Protein AF-F8Q2F2-F1 (afdb_monomer)

Structure (mmCIF, N/CA/C/O backbone):
data_AF-F8Q2F2-F1
#
_entry.id   AF-F8Q2F2-F1
#
loop_
_atom_site.group_PDB
_atom_site.id
_atom_site.type_symbol
_atom_site.label_atom_id
_atom_site.label_alt_id
_atom_site.label_comp_id
_atom_site.label_asym_id
_atom_site.label_entity_id
_atom_site.label_seq_id
_atom_site.pdbx_PDB_ins_code
_atom_site.Cartn_x
_atom_site.Cartn_y
_atom_site.Cartn_z
_atom_site.occupancy
_atom_site.B_iso_or_equiv
_atom_site.auth_seq_id
_atom_site.auth_comp_id
_atom_site.auth_asym_id
_atom_site.auth_atom_id
_atom_site.pdbx_PDB_model_num
ATOM 1 N N . GLN A 1 1 ? 15.947 45.083 18.311 1.00 36.44 1 GLN A N 1
ATOM 2 C CA . GLN A 1 1 ? 16.474 44.121 19.299 1.00 36.44 1 GLN A CA 1
ATOM 3 C C . GLN A 1 1 ? 15.332 43.806 20.249 1.00 36.44 1 GLN A C 1
ATOM 5 O O . GLN A 1 1 ? 14.941 44.679 21.007 1.00 36.44 1 GLN A O 1
ATOM 10 N N . PHE A 1 2 ? 14.706 42.640 20.095 1.00 35.88 2 PHE A N 1
ATOM 11 C CA . PHE A 1 2 ? 13.552 42.225 20.893 1.00 35.88 2 PHE A CA 1
ATOM 12 C C . PHE A 1 2 ? 14.073 41.223 21.928 1.00 35.88 2 PHE A C 1
ATOM 14 O O . PHE A 1 2 ? 14.432 40.103 21.579 1.00 35.88 2 PHE A O 1
ATOM 21 N N . SER A 1 3 ? 14.241 41.686 23.165 1.00 47.47 3 SER A N 1
ATOM 22 C CA . SER A 1 3 ? 14.590 40.852 24.314 1.00 47.47 3 SER A CA 1
ATOM 23 C C . SER A 1 3 ? 13.287 40.330 24.904 1.00 47.47 3 SER A C 1
ATOM 25 O O . SER A 1 3 ? 12.471 41.124 25.367 1.00 47.47 3 SER A O 1
ATOM 27 N N . MET A 1 4 ? 13.070 39.018 24.851 1.00 46.09 4 MET A N 1
ATOM 28 C C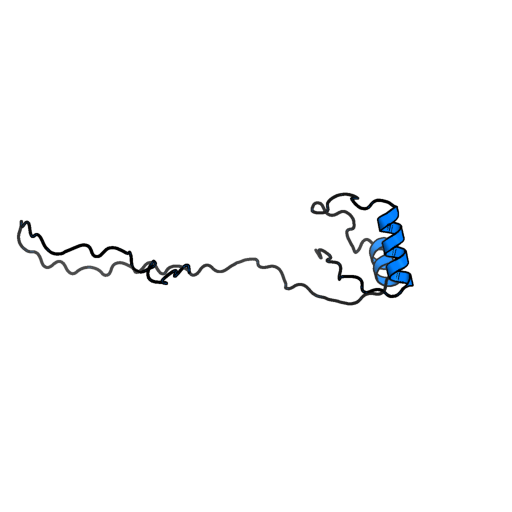A . MET A 1 4 ? 11.975 38.364 25.561 1.00 46.09 4 MET A CA 1
ATOM 29 C C . MET A 1 4 ? 12.600 37.572 26.710 1.00 46.09 4 MET A C 1
ATOM 31 O O . MET A 1 4 ? 13.197 36.516 26.511 1.00 46.09 4 MET A O 1
ATOM 35 N N . SER A 1 5 ? 12.548 38.169 27.900 1.00 52.56 5 SER A N 1
ATOM 36 C CA . SER A 1 5 ? 12.998 37.568 29.154 1.00 52.56 5 SER A CA 1
ATOM 37 C C . SER A 1 5 ? 12.047 36.434 29.537 1.00 52.56 5 SER A C 1
ATOM 39 O O . SER A 1 5 ? 10.837 36.637 29.571 1.00 52.56 5 SER A O 1
ATOM 41 N N . LEU A 1 6 ? 12.584 35.252 29.852 1.00 53.12 6 LEU A N 1
ATOM 42 C CA . LEU A 1 6 ? 11.854 34.041 30.271 1.00 53.12 6 LEU A CA 1
ATOM 43 C C . LEU A 1 6 ? 11.259 34.142 31.694 1.00 53.12 6 LEU A C 1
ATOM 45 O O . LEU A 1 6 ? 11.189 33.160 32.426 1.00 53.12 6 LEU A O 1
ATOM 49 N N . SER A 1 7 ? 10.856 35.338 32.112 1.00 53.41 7 SER A N 1
ATOM 50 C CA . SER A 1 7 ? 10.414 35.637 33.480 1.00 53.41 7 SER A CA 1
ATOM 51 C C . SER A 1 7 ? 8.906 35.452 33.695 1.00 53.41 7 SER A C 1
ATOM 53 O O . SER A 1 7 ? 8.428 35.681 34.798 1.00 53.41 7 SER A O 1
ATOM 55 N N . ASP A 1 8 ? 8.167 35.008 32.677 1.00 53.69 8 ASP A N 1
ATOM 56 C CA . ASP A 1 8 ? 6.696 35.050 32.636 1.00 53.69 8 ASP A CA 1
ATOM 57 C C . ASP A 1 8 ? 5.999 33.737 33.052 1.00 53.69 8 ASP A C 1
ATOM 59 O O . ASP A 1 8 ? 4.893 33.442 32.616 1.00 53.69 8 ASP A O 1
ATOM 63 N N . PHE A 1 9 ? 6.640 32.897 33.876 1.00 51.09 9 PHE A N 1
ATOM 64 C CA . PHE A 1 9 ? 5.977 31.708 34.452 1.00 51.09 9 PHE A CA 1
ATOM 65 C C . PHE A 1 9 ? 5.953 31.687 35.985 1.00 51.09 9 PHE A C 1
ATOM 67 O O . PHE A 1 9 ? 5.545 30.700 36.592 1.00 51.09 9 PHE A O 1
ATOM 74 N N . SER A 1 10 ? 6.364 32.770 36.642 1.00 54.00 10 SER A N 1
ATOM 75 C CA . SER A 1 10 ? 6.332 32.859 38.104 1.00 54.00 10 SER A CA 1
ATOM 76 C C . SER A 1 10 ? 5.181 33.743 38.580 1.00 54.00 10 SER A C 1
ATOM 78 O O . SER A 1 10 ? 5.392 34.678 39.343 1.00 54.00 10 SER A O 1
ATOM 80 N N . GLU A 1 11 ? 3.962 33.449 38.125 1.00 62.03 11 GLU A N 1
ATOM 81 C CA . GLU A 1 11 ? 2.741 34.120 38.581 1.00 62.03 11 GLU A CA 1
ATOM 82 C C . GLU A 1 11 ? 1.685 33.086 38.992 1.00 62.03 11 GLU A C 1
ATOM 84 O O . GLU A 1 11 ? 0.688 32.856 38.315 1.00 62.03 11 GLU A O 1
ATOM 89 N N . LEU A 1 12 ? 1.914 32.434 40.133 1.00 49.19 12 LEU A N 1
ATOM 90 C CA . LEU A 1 12 ? 0.838 31.820 40.909 1.00 49.19 12 LEU A CA 1
ATOM 91 C C . LEU A 1 12 ? 0.956 32.266 42.367 1.00 49.19 12 LEU A C 1
ATOM 93 O O . LEU A 1 12 ? 1.662 31.671 43.173 1.00 49.19 12 LEU A O 1
ATOM 97 N N . THR A 1 13 ? 0.252 33.364 42.637 1.00 60.00 13 THR A N 1
ATOM 98 C CA . THR A 1 13 ? -0.536 33.643 43.844 1.00 60.00 13 THR A CA 1
ATOM 99 C C . THR A 1 13 ? 0.082 33.220 45.182 1.00 60.00 13 THR A C 1
ATOM 101 O O . THR A 1 13 ? -0.277 32.197 45.765 1.00 60.00 13 THR A O 1
ATOM 104 N N . GLU A 1 14 ? 0.913 34.104 45.734 1.00 60.16 14 GLU A N 1
ATOM 105 C CA . GLU A 1 14 ? 0.984 34.286 47.183 1.00 60.16 14 GLU A CA 1
ATOM 106 C C . GLU A 1 14 ? -0.340 34.895 47.665 1.00 60.16 14 GLU A C 1
ATOM 108 O O . GLU A 1 14 ? -0.687 36.018 47.301 1.00 60.16 14 GLU A O 1
ATOM 113 N N . LEU A 1 15 ? -1.091 34.164 48.490 1.00 48.28 15 LEU A N 1
ATOM 114 C CA . LEU A 1 15 ? -2.192 34.726 49.272 1.00 48.28 15 LEU A CA 1
ATOM 115 C C . LEU A 1 15 ? -1.912 34.539 50.765 1.00 48.28 15 LEU A C 1
ATOM 117 O O . LEU A 1 15 ? -2.230 33.518 51.366 1.00 48.28 15 LEU A O 1
ATOM 121 N N . SER A 1 16 ? -1.224 35.560 51.281 1.00 51.66 16 SER A N 1
ATOM 122 C CA . SER A 1 16 ? -1.437 36.303 52.531 1.00 51.66 16 SER A CA 1
ATOM 123 C C . SER A 1 16 ? -2.224 35.635 53.668 1.00 51.66 16 SER A C 1
ATOM 125 O O . SER A 1 16 ? -3.448 35.553 53.633 1.00 51.66 16 SER A O 1
ATOM 127 N N . SER A 1 17 ? -1.463 35.285 54.705 1.00 52.53 17 SER A N 1
ATOM 128 C CA . SER A 1 17 ? -1.527 35.790 56.090 1.00 52.53 17 SER A CA 1
ATOM 129 C C . SER A 1 17 ? -2.884 36.075 56.752 1.00 52.53 17 SER A C 1
ATOM 131 O O . SER A 1 17 ? -3.592 36.997 56.356 1.00 52.53 17 SER A O 1
ATOM 133 N N . ASP A 1 18 ? -3.117 35.321 57.835 1.00 60.69 18 ASP A N 1
ATOM 134 C CA . ASP A 1 18 ? -3.693 35.693 59.140 1.00 60.69 18 ASP A CA 1
ATOM 135 C C . ASP A 1 18 ? -4.724 36.834 59.204 1.00 60.69 18 ASP A C 1
ATOM 137 O O . ASP A 1 18 ? -4.358 38.005 59.230 1.00 60.69 18 ASP A O 1
ATOM 141 N N . GLU A 1 19 ? -5.990 36.463 59.429 1.00 48.06 19 GLU A N 1
ATOM 142 C CA . GLU A 1 19 ? -6.869 37.156 60.381 1.00 48.06 19 GLU A CA 1
ATOM 143 C C . GLU A 1 19 ? -7.715 36.126 61.159 1.00 48.06 19 GLU A C 1
ATOM 145 O O . GLU A 1 19 ? -8.446 35.316 60.582 1.00 48.06 19 GLU A O 1
ATOM 150 N N . ASP A 1 20 ? -7.588 36.157 62.489 1.00 55.00 20 ASP A N 1
ATOM 151 C CA . ASP A 1 20 ? -8.359 35.381 63.462 1.00 55.00 20 ASP A CA 1
ATOM 152 C C . ASP A 1 20 ? -9.765 35.971 63.671 1.00 55.00 20 ASP A C 1
ATOM 154 O O . ASP A 1 20 ? -9.918 37.166 63.925 1.00 55.00 20 ASP A O 1
ATOM 158 N N . ILE A 1 21 ? -10.795 35.115 63.720 1.00 51.25 21 ILE A N 1
ATOM 159 C CA . ILE A 1 21 ? -12.055 35.426 64.417 1.00 51.25 21 ILE A CA 1
ATOM 160 C C . ILE A 1 21 ? -12.442 34.219 65.293 1.00 51.25 21 ILE A C 1
ATOM 162 O O . ILE A 1 21 ? -12.609 33.112 64.772 1.00 51.25 21 ILE A O 1
ATOM 166 N N . PRO A 1 22 ? -12.585 34.389 66.622 1.00 55.66 22 PRO A N 1
ATOM 167 C CA . PRO A 1 22 ? -12.772 33.287 67.556 1.00 55.66 22 PRO A CA 1
ATOM 168 C C . PRO A 1 22 ? -14.255 32.951 67.728 1.00 55.66 22 PRO A C 1
ATOM 170 O O . PRO A 1 22 ? -15.076 33.860 67.796 1.00 55.66 22 PRO A O 1
ATOM 173 N N . LEU A 1 23 ? -14.591 31.671 67.939 1.00 40.94 23 LEU A N 1
ATOM 174 C CA . LEU A 1 23 ? -15.501 31.285 69.026 1.00 40.94 23 LEU A CA 1
ATOM 175 C C . LEU A 1 23 ? -15.541 29.764 69.273 1.00 40.94 23 LEU A C 1
ATOM 177 O O . LEU A 1 23 ? -15.714 28.957 68.366 1.00 40.94 23 LEU A O 1
ATOM 181 N N . THR A 1 24 ? -15.533 29.431 70.567 1.00 39.44 24 THR A N 1
ATOM 182 C CA . THR A 1 24 ? -16.049 28.209 71.223 1.00 39.44 24 THR A CA 1
ATOM 183 C C . THR A 1 24 ? -15.148 26.965 71.336 1.00 39.44 24 THR A C 1
ATOM 185 O O . THR A 1 24 ? -15.144 26.049 70.527 1.00 39.44 24 THR A O 1
ATOM 188 N N . GLN A 1 25 ? -14.401 26.962 72.445 1.00 49.72 25 GLN A N 1
ATOM 189 C CA . GLN A 1 25 ? -14.194 25.883 73.426 1.00 49.72 25 GLN A CA 1
ATOM 190 C C . GLN A 1 25 ? -14.301 24.403 72.980 1.00 49.72 25 GLN A C 1
ATOM 192 O O . GLN A 1 25 ? -15.375 23.855 72.769 1.00 49.72 25 GLN A O 1
ATOM 197 N N . ALA A 1 26 ? -13.132 23.754 73.032 1.00 52.72 26 ALA A N 1
ATOM 198 C CA . ALA A 1 26 ? -12.840 22.410 73.547 1.00 52.72 26 ALA A CA 1
ATOM 199 C C . ALA A 1 26 ? -13.784 21.232 73.217 1.00 52.72 26 ALA A C 1
ATOM 201 O O . ALA A 1 26 ? -14.783 20.991 73.886 1.00 52.72 26 ALA A O 1
ATOM 202 N N . SER A 1 27 ? -13.299 20.321 72.367 1.00 46.00 27 SER A N 1
ATOM 203 C CA . SER A 1 27 ? -13.217 18.898 72.734 1.00 46.00 27 SER A CA 1
ATOM 204 C C . SER A 1 27 ? -12.163 18.179 71.884 1.00 46.00 27 SER A C 1
ATOM 206 O O . SER A 1 27 ? -12.124 18.290 70.660 1.00 46.00 27 SER A O 1
ATOM 208 N N . ALA A 1 28 ? -11.263 17.448 72.546 1.00 56.62 28 ALA A N 1
ATOM 209 C CA . ALA A 1 28 ? -10.263 16.605 71.904 1.00 56.62 28 ALA A CA 1
ATOM 210 C C . ALA A 1 28 ? -10.945 15.391 71.248 1.00 56.62 28 ALA A C 1
ATOM 212 O O . ALA A 1 28 ? -11.020 14.306 71.824 1.00 56.62 28 ALA A O 1
ATOM 213 N N . ALA A 1 29 ? -11.457 15.568 70.032 1.00 57.16 29 ALA A N 1
ATOM 214 C CA . ALA A 1 29 ? -11.948 14.471 69.215 1.00 57.16 29 ALA A CA 1
ATOM 215 C C . ALA A 1 29 ? -10.777 13.859 68.433 1.00 57.16 29 ALA A C 1
ATOM 217 O O . ALA A 1 29 ? -10.213 14.483 67.532 1.00 57.16 29 ALA A O 1
ATOM 218 N N . LYS A 1 30 ? -10.408 12.617 68.774 1.00 59.69 30 LY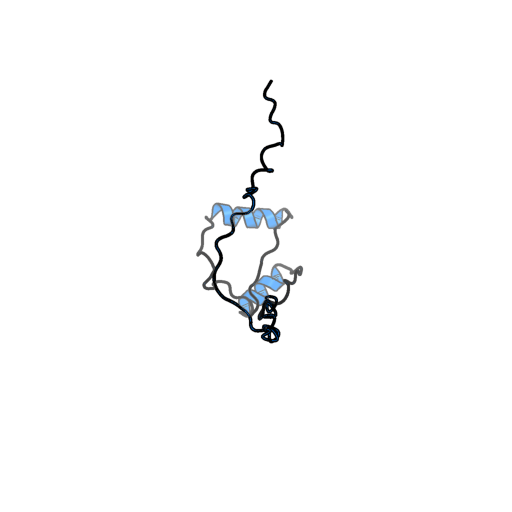S A N 1
ATOM 219 C CA . LYS A 1 30 ? -9.515 11.769 67.967 1.00 59.69 30 LYS A CA 1
ATOM 220 C C . LYS A 1 30 ? -9.994 11.789 66.510 1.00 59.69 30 LYS A C 1
ATOM 222 O O . LYS A 1 30 ? -11.019 11.185 66.192 1.00 59.69 30 LYS A O 1
ATOM 227 N N . LYS A 1 31 ? -9.256 12.470 65.625 1.00 56.22 31 LYS A N 1
ATOM 228 C CA . LYS A 1 31 ? -9.519 12.447 64.182 1.00 56.22 31 LYS A CA 1
ATOM 229 C C . LYS A 1 31 ? -9.348 11.006 63.703 1.00 56.22 31 LYS A C 1
ATOM 231 O O . LYS A 1 31 ? -8.238 10.477 63.681 1.00 56.22 31 LYS A O 1
ATOM 236 N N . ARG A 1 32 ? -10.462 10.351 63.366 1.00 66.81 32 ARG A N 1
ATOM 237 C CA . ARG A 1 32 ? -10.443 9.076 62.641 1.00 66.81 32 ARG A CA 1
ATOM 238 C C . ARG A 1 32 ? -9.672 9.297 61.333 1.00 66.81 32 ARG A C 1
ATOM 240 O O . ARG A 1 32 ? -9.938 10.302 60.671 1.00 66.81 32 ARG A O 1
ATOM 247 N N . PRO A 1 33 ? -8.733 8.411 60.960 1.00 61.31 33 PRO A N 1
ATOM 248 C CA . PRO A 1 33 ? -8.014 8.548 59.703 1.00 61.31 33 PRO A CA 1
ATOM 249 C C . PRO A 1 33 ? -9.035 8.529 58.565 1.00 61.31 33 PRO A C 1
ATOM 251 O O . PRO A 1 33 ? -9.800 7.575 58.417 1.00 61.31 33 PRO A O 1
ATOM 254 N N . THR A 1 34 ? -9.086 9.611 57.793 1.00 65.88 34 THR A N 1
ATOM 255 C CA . THR A 1 34 ? -9.854 9.643 56.554 1.00 65.88 34 THR A CA 1
ATOM 256 C C . THR A 1 34 ? -9.242 8.607 55.609 1.00 65.88 34 THR A C 1
ATOM 258 O O . THR A 1 34 ? -8.015 8.565 55.463 1.00 65.88 34 THR A O 1
ATOM 261 N N . PRO A 1 35 ? -10.046 7.722 54.996 1.00 62.28 35 PRO A N 1
ATOM 262 C CA . PRO A 1 35 ? -9.511 6.741 54.070 1.00 62.28 35 PRO A CA 1
ATOM 263 C C . PRO A 1 35 ? -8.892 7.502 52.899 1.00 62.28 35 PRO A C 1
ATOM 265 O O . PRO A 1 35 ? -9.587 8.218 52.174 1.00 62.28 35 PRO A O 1
ATOM 268 N N . LYS A 1 36 ? -7.571 7.375 52.732 1.00 66.06 36 LYS A N 1
ATOM 269 C CA . LYS A 1 36 ? -6.880 7.843 51.532 1.00 66.06 36 LYS A CA 1
ATOM 270 C C . LYS A 1 36 ? -7.538 7.119 50.362 1.00 66.06 36 LYS A C 1
ATOM 272 O O . LYS A 1 36 ? -7.371 5.909 50.230 1.00 66.06 36 LYS A O 1
ATOM 277 N N . LYS A 1 37 ? -8.328 7.832 49.551 1.00 65.62 37 LYS A N 1
ATOM 278 C CA . LYS A 1 37 ? -8.786 7.318 48.259 1.00 65.62 37 LYS A CA 1
ATOM 279 C C . LYS A 1 37 ? -7.526 7.043 47.450 1.00 65.62 37 LYS A C 1
ATOM 281 O O . LYS A 1 37 ? -6.904 7.970 46.943 1.00 65.62 37 LYS A O 1
ATOM 286 N N . THR A 1 38 ? -7.122 5.782 47.390 1.00 70.56 38 THR A N 1
ATOM 287 C CA . THR A 1 38 ? -6.124 5.303 46.444 1.00 70.56 38 THR A CA 1
ATOM 288 C C . THR A 1 38 ? -6.661 5.653 45.065 1.00 70.56 38 THR A C 1
ATOM 290 O O . THR A 1 38 ? -7.669 5.094 44.628 1.00 70.56 38 THR A O 1
ATOM 293 N N . ILE A 1 39 ? -6.050 6.646 44.420 1.00 75.44 39 ILE A N 1
ATOM 294 C CA . ILE A 1 39 ? -6.299 6.937 43.012 1.00 75.44 39 ILE A CA 1
ATOM 295 C C . ILE A 1 39 ? -5.932 5.646 42.290 1.00 75.44 39 ILE A C 1
ATOM 297 O O . ILE A 1 39 ? -4.776 5.229 42.311 1.00 75.44 39 ILE A O 1
ATOM 301 N N . ARG A 1 40 ? -6.938 4.946 41.759 1.00 77.62 40 ARG A N 1
ATOM 302 C CA . ARG A 1 40 ? -6.693 3.780 40.918 1.00 77.62 40 ARG A CA 1
ATOM 303 C C . ARG A 1 40 ? -5.997 4.310 39.678 1.00 77.62 40 ARG A C 1
ATOM 305 O O . ARG A 1 40 ? -6.592 5.081 38.930 1.00 77.62 40 ARG A O 1
ATO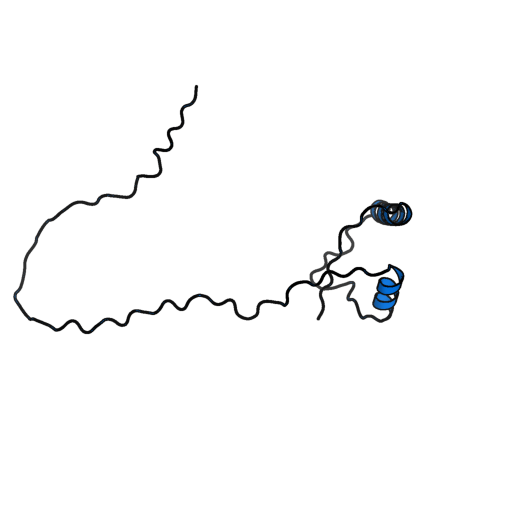M 312 N N . GLU A 1 41 ? -4.729 3.955 39.530 1.00 80.12 41 GLU A N 1
ATOM 313 C CA . GLU A 1 41 ? -3.954 4.263 38.340 1.00 80.12 41 GLU A CA 1
ATOM 314 C C . GLU A 1 41 ? -4.711 3.731 37.122 1.00 80.12 41 GLU A C 1
ATOM 316 O O . GLU A 1 41 ? -5.203 2.598 37.121 1.00 80.12 41 GLU A O 1
ATOM 321 N N . TYR A 1 42 ? -4.898 4.593 36.126 1.00 82.69 42 TYR A N 1
ATOM 322 C CA . TYR A 1 42 ? -5.643 4.246 34.928 1.00 82.69 42 TYR A CA 1
ATOM 323 C C . TYR A 1 42 ? -4.864 3.180 34.156 1.00 82.69 42 TYR A C 1
ATOM 325 O O . TYR A 1 42 ? -3.817 3.459 33.577 1.00 82.69 42 TYR A O 1
ATOM 333 N N . GLN A 1 43 ? -5.376 1.951 34.158 1.00 83.19 43 GLN A N 1
ATOM 334 C CA . GLN A 1 43 ? -4.845 0.873 33.336 1.00 83.19 43 GLN A CA 1
ATOM 335 C C . GLN A 1 43 ? -5.684 0.754 32.070 1.00 83.19 43 GLN A C 1
ATOM 337 O O . GLN A 1 43 ? -6.889 0.496 32.128 1.00 83.19 43 GLN A O 1
ATOM 342 N N . ILE A 1 44 ? -5.034 0.942 30.922 1.00 85.00 44 ILE A N 1
ATOM 343 C CA . ILE A 1 44 ? -5.638 0.704 29.613 1.00 85.00 44 ILE A CA 1
ATOM 344 C C . ILE A 1 44 ? -5.921 -0.797 29.518 1.00 85.00 44 ILE A C 1
ATOM 346 O O . ILE A 1 44 ? -5.011 -1.611 29.370 1.00 85.00 44 ILE A O 1
ATOM 350 N N . SER A 1 45 ? -7.190 -1.166 29.640 1.00 81.50 45 SER A N 1
ATOM 351 C CA . SER A 1 45 ? -7.659 -2.523 29.369 1.00 81.50 45 SER A CA 1
ATOM 352 C C . SER A 1 45 ? -8.011 -2.640 27.883 1.00 81.50 45 SER A C 1
ATOM 354 O O . SER A 1 45 ? -8.416 -1.661 27.264 1.00 81.50 45 SER A O 1
ATOM 356 N N . HIS A 1 46 ? -7.836 -3.831 27.301 1.00 79.75 46 HIS A N 1
ATOM 357 C CA . HIS A 1 46 ? -8.150 -4.129 25.891 1.00 79.75 46 HIS A CA 1
ATOM 358 C C . HIS A 1 46 ? -7.258 -3.459 24.825 1.00 79.75 46 HIS A C 1
ATOM 360 O O . HIS A 1 46 ? -7.719 -3.173 23.722 1.00 79.75 46 HIS A O 1
ATOM 366 N N . ALA A 1 47 ? -5.967 -3.249 25.102 1.00 82.06 47 ALA A N 1
ATOM 367 C CA . ALA A 1 47 ? -5.026 -2.842 24.056 1.00 82.06 47 ALA A CA 1
ATOM 368 C C . ALA A 1 47 ? -4.884 -3.932 22.971 1.00 82.06 47 ALA A C 1
ATOM 370 O O . ALA A 1 47 ? -4.780 -5.123 23.278 1.00 82.06 47 ALA A O 1
ATOM 371 N N . LEU A 1 48 ? -4.867 -3.521 21.699 1.00 82.56 48 LEU A N 1
ATOM 372 C CA . LEU A 1 48 ? -4.630 -4.420 20.568 1.00 82.56 48 LEU A CA 1
ATOM 373 C C . LEU A 1 48 ? -3.202 -4.981 20.595 1.00 82.56 48 LEU A C 1
ATOM 375 O O . LEU A 1 48 ? -2.284 -4.389 21.167 1.00 82.56 48 LEU A O 1
ATOM 379 N N . ARG A 1 49 ? -3.008 -6.126 19.929 1.00 82.56 49 ARG A N 1
ATOM 380 C CA . ARG A 1 49 ? -1.668 -6.686 19.716 1.00 82.56 49 ARG A CA 1
ATOM 381 C C . ARG A 1 49 ? -0.802 -5.699 18.923 1.00 82.56 49 ARG A C 1
ATOM 383 O O . ARG A 1 49 ? -1.326 -5.003 18.050 1.00 82.56 49 ARG A O 1
ATOM 390 N N . PRO A 1 50 ? 0.517 -5.656 19.183 1.00 85.25 50 PRO A N 1
ATOM 391 C CA . PRO A 1 50 ? 1.416 -4.815 18.408 1.00 85.25 50 PRO A CA 1
ATOM 392 C C . PRO A 1 50 ? 1.375 -5.203 16.919 1.00 85.25 50 PRO A C 1
ATOM 394 O O . PRO A 1 50 ? 1.218 -6.387 16.596 1.00 85.25 50 PRO A O 1
ATOM 397 N N . PRO A 1 51 ? 1.523 -4.231 16.003 1.00 87.69 51 PRO A N 1
ATOM 398 C CA . PRO A 1 51 ? 1.502 -4.496 14.571 1.00 87.69 51 PRO A CA 1
ATOM 399 C C . PRO A 1 51 ? 2.700 -5.359 14.159 1.00 87.69 51 PRO A C 1
ATOM 401 O O . PRO A 1 51 ? 3.814 -5.182 14.655 1.00 87.69 51 PRO A O 1
ATOM 404 N N . ARG A 1 52 ? 2.478 -6.285 13.221 1.00 87.94 52 ARG A N 1
ATOM 405 C CA . ARG A 1 52 ? 3.530 -7.149 12.672 1.00 87.94 52 ARG A CA 1
ATOM 406 C C . ARG A 1 52 ? 3.865 -6.738 11.245 1.00 87.94 52 ARG A C 1
ATOM 408 O O . ARG A 1 52 ? 3.034 -6.881 10.354 1.00 87.94 52 ARG A O 1
ATOM 415 N N . THR A 1 53 ? 5.107 -6.324 11.020 1.00 90.38 53 THR A N 1
ATOM 416 C CA . THR A 1 53 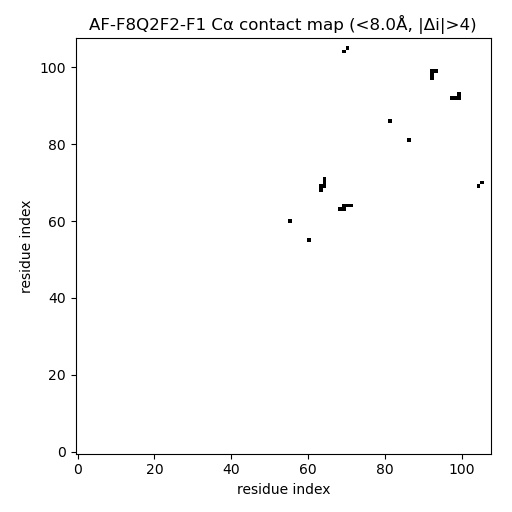? 5.628 -6.050 9.676 1.00 90.38 53 THR A CA 1
ATOM 417 C C . THR A 1 53 ? 6.207 -7.326 9.074 1.00 90.38 53 THR A C 1
ATOM 419 O O . THR A 1 53 ? 7.017 -8.003 9.705 1.00 90.38 53 THR A O 1
ATOM 422 N N . SER A 1 54 ? 5.799 -7.669 7.854 1.00 88.31 54 SER A N 1
ATOM 423 C CA . SER A 1 54 ? 6.341 -8.807 7.109 1.00 88.31 54 SER A CA 1
ATOM 424 C C . SER A 1 54 ? 6.381 -8.485 5.617 1.00 88.31 54 SER A C 1
ATOM 426 O O . SER A 1 54 ? 5.572 -7.695 5.133 1.00 88.31 54 SER A O 1
ATOM 428 N N . GLN A 1 55 ? 7.350 -9.064 4.913 1.00 90.75 55 GLN A N 1
ATOM 429 C CA . GLN A 1 55 ? 7.539 -8.876 3.478 1.00 90.75 55 GLN A CA 1
ATOM 430 C C . GLN A 1 55 ? 6.839 -10.012 2.733 1.00 90.75 55 GLN A C 1
ATOM 432 O O . GLN A 1 55 ? 7.114 -11.182 2.994 1.00 90.75 55 GLN A O 1
ATOM 437 N N . TYR A 1 56 ? 5.961 -9.662 1.796 1.00 89.44 56 TYR A N 1
ATOM 438 C CA . TYR A 1 56 ? 5.244 -10.616 0.952 1.00 89.44 56 TYR A CA 1
ATOM 439 C C . TYR A 1 56 ? 5.525 -10.334 -0.521 1.00 89.44 56 TYR A C 1
ATOM 441 O O . TYR A 1 56 ? 5.727 -9.190 -0.924 1.00 89.44 56 TYR A O 1
ATOM 449 N N . THR A 1 57 ? 5.519 -11.386 -1.338 1.00 91.94 57 THR A N 1
ATOM 450 C CA . THR A 1 57 ? 5.578 -11.239 -2.795 1.00 91.94 57 THR A CA 1
ATOM 451 C C . THR A 1 57 ? 4.211 -10.833 -3.339 1.00 91.94 57 THR A C 1
ATOM 453 O O . THR A 1 57 ? 3.176 -11.194 -2.775 1.00 91.94 57 THR A O 1
ATOM 456 N N . ALA A 1 58 ? 4.190 -10.140 -4.482 1.00 89.88 58 ALA A N 1
ATOM 457 C CA . ALA A 1 58 ? 2.941 -9.761 -5.149 1.00 89.88 58 ALA A CA 1
ATOM 458 C C . ALA A 1 58 ? 2.046 -10.979 -5.447 1.00 89.88 58 ALA A C 1
ATOM 460 O O . ALA A 1 58 ? 0.833 -10.907 -5.275 1.00 89.88 58 ALA A O 1
ATOM 461 N N . LYS A 1 59 ? 2.649 -12.123 -5.806 1.00 92.38 59 LYS A N 1
ATOM 462 C CA . LYS A 1 59 ? 1.927 -13.387 -6.000 1.00 92.38 59 LYS A CA 1
ATOM 463 C C . LYS A 1 59 ? 1.228 -13.851 -4.721 1.00 92.38 59 LYS A C 1
ATOM 465 O O . LYS A 1 59 ? 0.057 -14.190 -4.770 1.00 92.38 59 LYS A O 1
ATOM 470 N N . SER A 1 60 ? 1.921 -13.840 -3.581 1.00 91.94 60 SER A N 1
ATOM 471 C CA . SER A 1 60 ? 1.322 -14.260 -2.308 1.00 91.94 60 SER A CA 1
ATOM 472 C C . SER A 1 60 ? 0.149 -13.367 -1.909 1.00 91.94 60 SER A C 1
ATOM 474 O O . SER A 1 60 ? -0.833 -13.875 -1.380 1.00 91.94 60 SER A O 1
ATOM 476 N N . LEU A 1 61 ? 0.244 -12.057 -2.155 1.00 89.50 61 LEU A N 1
ATOM 477 C CA . LEU A 1 61 ? -0.859 -11.128 -1.894 1.00 89.50 61 LEU A CA 1
ATOM 478 C C . LEU A 1 61 ? -2.043 -11.391 -2.830 1.00 89.50 61 LEU A C 1
ATOM 480 O O . LEU A 1 61 ? -3.188 -11.370 -2.388 1.00 89.50 61 LEU A O 1
ATOM 484 N N . TYR A 1 62 ? -1.775 -11.677 -4.105 1.00 91.81 62 TYR A N 1
ATOM 485 C CA . TYR A 1 62 ? -2.811 -12.046 -5.067 1.00 91.81 62 TYR A CA 1
ATOM 486 C C . TYR A 1 62 ? -3.525 -13.340 -4.665 1.00 91.81 62 TYR A C 1
ATOM 488 O O . TYR A 1 62 ? -4.749 -13.354 -4.586 1.00 91.81 62 TYR A O 1
ATOM 496 N N . ASP A 1 63 ? -2.775 -14.390 -4.326 1.00 94.06 63 ASP A N 1
ATOM 497 C CA . ASP A 1 63 ? -3.342 -15.669 -3.891 1.00 94.06 63 ASP A CA 1
ATOM 498 C C . ASP A 1 63 ? -4.226 -15.473 -2.639 1.00 94.06 63 ASP A C 1
ATOM 500 O O . ASP A 1 63 ? -5.353 -15.955 -2.598 1.00 94.06 63 ASP A O 1
ATOM 504 N N . GLN A 1 64 ? -3.771 -14.675 -1.665 1.00 90.62 64 GLN A N 1
ATOM 505 C CA . GLN A 1 64 ? -4.538 -14.305 -0.463 1.00 90.62 64 GLN A CA 1
ATOM 506 C C . GLN A 1 64 ? -5.797 -13.481 -0.766 1.00 90.62 64 GLN A C 1
ATOM 508 O O . GLN A 1 64 ? -6.800 -13.573 -0.057 1.00 90.62 64 GLN A O 1
ATOM 513 N N . THR A 1 65 ? -5.755 -12.671 -1.824 1.00 90.50 65 THR A N 1
ATOM 514 C CA . THR A 1 65 ? -6.919 -11.916 -2.302 1.00 90.50 65 THR A CA 1
ATOM 515 C C . THR A 1 65 ? -7.973 -12.857 -2.870 1.00 90.50 65 THR A C 1
ATOM 517 O O . THR A 1 65 ? -9.156 -12.711 -2.574 1.00 90.50 65 THR A O 1
ATOM 520 N N . VAL A 1 66 ? -7.542 -13.831 -3.673 1.00 92.19 66 VAL A N 1
ATOM 521 C CA . VAL A 1 66 ? -8.426 -14.811 -4.317 1.00 92.19 66 VAL A CA 1
ATOM 522 C C . VAL A 1 66 ? -9.010 -15.793 -3.301 1.00 92.19 66 VAL A C 1
ATOM 524 O O . VAL A 1 66 ? -10.187 -16.129 -3.396 1.00 92.19 66 VAL A O 1
ATOM 527 N N . ASP A 1 67 ? -8.219 -16.211 -2.312 1.00 91.44 67 ASP A N 1
ATOM 528 C CA . A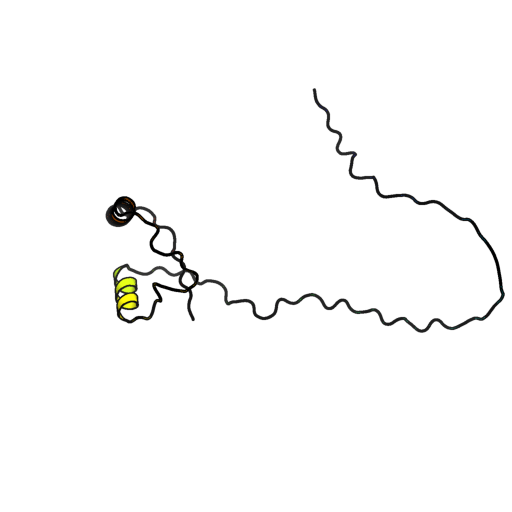SP A 1 67 ? -8.652 -17.082 -1.209 1.00 91.44 67 ASP A CA 1
ATOM 529 C C . ASP A 1 67 ? -9.618 -16.374 -0.236 1.00 91.44 67 ASP A C 1
ATOM 531 O O . ASP A 1 67 ? -10.252 -17.004 0.605 1.00 91.44 67 ASP A O 1
ATOM 535 N N . GLY A 1 68 ? -9.748 -15.044 -0.338 1.00 86.88 68 GLY A N 1
ATOM 536 C CA . GLY A 1 68 ? -10.585 -14.244 0.557 1.00 86.88 68 GLY A CA 1
ATOM 537 C C . GLY A 1 68 ? -10.000 -14.094 1.962 1.00 86.88 68 GLY A C 1
ATOM 538 O O . GLY A 1 68 ? -10.709 -13.697 2.885 1.00 86.88 68 GLY A O 1
ATOM 539 N N . SER A 1 69 ? -8.708 -14.387 2.147 1.00 87.31 69 SER A N 1
ATOM 540 C CA . SER A 1 69 ? -8.038 -14.226 3.440 1.00 87.31 69 SER A CA 1
ATOM 541 C C . SER A 1 69 ? -7.798 -12.755 3.793 1.00 87.31 69 SER A C 1
ATOM 543 O O . SER A 1 69 ? -7.556 -12.433 4.955 1.00 87.31 69 SER A O 1
ATOM 545 N N . ILE A 1 70 ? -7.807 -11.866 2.792 1.00 87.44 70 ILE A N 1
ATOM 546 C CA . ILE A 1 70 ? -7.705 -10.418 2.981 1.00 87.44 70 ILE A CA 1
ATOM 547 C C . ILE A 1 70 ? -9.005 -9.720 2.586 1.00 87.44 70 ILE A C 1
ATOM 549 O O . ILE A 1 70 ? -9.558 -9.935 1.509 1.00 87.44 70 ILE A O 1
ATOM 553 N N . THR A 1 71 ? -9.464 -8.822 3.450 1.00 85.88 71 THR A N 1
ATOM 554 C CA . THR A 1 71 ? -10.632 -7.982 3.181 1.00 85.88 71 THR A CA 1
ATOM 555 C C . THR A 1 71 ? -10.200 -6.737 2.409 1.00 85.88 71 THR A C 1
ATOM 557 O O . THR A 1 71 ? -9.497 -5.886 2.953 1.00 85.88 71 THR A O 1
ATOM 560 N N . LEU A 1 72 ? -10.624 -6.618 1.146 1.00 85.69 72 LEU A N 1
ATOM 561 C CA . LEU A 1 72 ? -10.335 -5.446 0.303 1.00 85.69 72 LEU A CA 1
ATOM 562 C C . LEU A 1 72 ? -11.259 -4.250 0.579 1.00 85.69 72 LEU A C 1
ATOM 564 O O . LEU A 1 72 ? -10.860 -3.107 0.366 1.00 85.69 72 LEU A O 1
ATOM 568 N N . GLU A 1 73 ? -12.473 -4.508 1.069 1.00 86.38 73 GLU A N 1
ATOM 569 C CA . GLU A 1 73 ? -13.514 -3.493 1.285 1.00 86.38 73 GLU A CA 1
ATOM 570 C C . GLU A 1 73 ? -13.989 -3.456 2.750 1.00 86.38 73 GLU A C 1
ATOM 572 O O . GLU A 1 73 ? -15.143 -3.772 3.042 1.00 86.38 73 GLU A O 1
ATOM 577 N N . PRO A 1 74 ? -13.117 -3.119 3.717 1.00 87.00 74 PRO A N 1
ATOM 578 C CA . PRO A 1 74 ? -13.552 -2.957 5.097 1.00 87.00 74 PRO A CA 1
ATOM 579 C C . PRO A 1 74 ? -14.326 -1.641 5.290 1.00 87.00 74 PRO A C 1
ATOM 581 O O . PRO A 1 74 ? -14.090 -0.663 4.587 1.00 87.00 74 PRO A O 1
ATOM 584 N N . GLU A 1 75 ? -15.204 -1.579 6.295 1.00 87.31 75 GLU A N 1
ATOM 5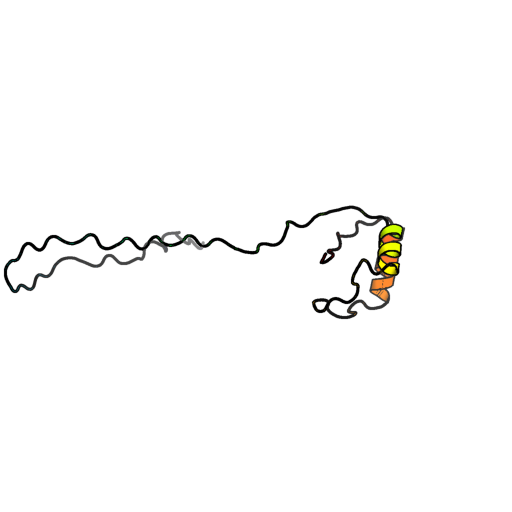85 C CA . GLU A 1 75 ? -16.080 -0.417 6.560 1.00 87.31 75 GLU A CA 1
ATOM 586 C C . GLU A 1 75 ? -15.311 0.898 6.787 1.00 87.31 75 GLU A C 1
ATOM 588 O O . GLU A 1 75 ? -15.762 1.975 6.406 1.00 87.31 75 GLU A O 1
ATOM 593 N N . TYR A 1 76 ? -14.112 0.817 7.367 1.00 86.06 76 TYR A N 1
ATOM 594 C CA . TYR A 1 76 ? -13.240 1.971 7.595 1.00 86.06 76 TYR A CA 1
ATOM 595 C C . TYR A 1 76 ? -12.510 2.457 6.328 1.00 86.06 76 TYR A C 1
ATOM 597 O O . TYR A 1 76 ? -11.803 3.468 6.378 1.00 86.06 76 TYR A O 1
ATOM 605 N N . GLN A 1 77 ? -12.626 1.749 5.200 1.00 87.62 77 GLN A N 1
ATOM 606 C CA . GLN A 1 77 ? -11.957 2.110 3.957 1.00 87.62 77 GLN A CA 1
ATOM 607 C C . GLN A 1 77 ? -12.745 3.190 3.221 1.00 87.62 77 GLN A C 1
ATOM 609 O O . GLN A 1 77 ? -13.917 3.038 2.880 1.00 87.62 77 GLN A O 1
ATOM 614 N N . ARG A 1 78 ? -12.068 4.292 2.896 1.00 83.12 78 ARG A N 1
ATOM 615 C CA . ARG A 1 78 ? -12.603 5.260 1.937 1.00 83.12 78 ARG A CA 1
ATOM 616 C C . ARG A 1 78 ? -12.644 4.579 0.568 1.00 83.12 78 ARG A C 1
ATOM 618 O O . ARG A 1 78 ? -11.648 3.976 0.179 1.00 83.12 78 ARG A O 1
ATOM 625 N N . GLY A 1 79 ? -13.769 4.687 -0.143 1.00 83.31 79 GLY A N 1
ATOM 626 C CA . GLY A 1 79 ? -13.934 4.116 -1.485 1.00 83.31 79 GLY A CA 1
ATOM 627 C C . GLY A 1 79 ? -12.841 4.543 -2.477 1.00 83.31 79 GLY A C 1
ATOM 628 O O . GLY A 1 79 ? -11.915 5.279 -2.145 1.00 83.31 79 GLY A O 1
ATOM 629 N N . ILE A 1 80 ? -12.933 4.095 -3.726 1.00 82.38 80 ILE A N 1
ATOM 630 C CA . ILE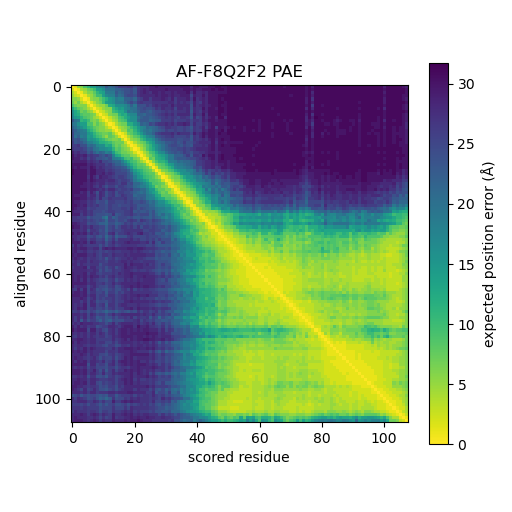 A 1 80 ? -11.873 4.292 -4.728 1.00 82.38 80 ILE A CA 1
ATOM 631 C C . ILE A 1 80 ? -11.597 5.794 -4.948 1.00 82.38 80 ILE A C 1
ATOM 633 O O . ILE A 1 80 ? -12.376 6.499 -5.582 1.00 82.38 80 ILE A O 1
ATOM 637 N N . VAL A 1 81 ? -10.469 6.291 -4.420 1.00 86.56 81 VAL A N 1
ATOM 638 C CA . VAL A 1 81 ? -10.041 7.704 -4.546 1.00 86.56 81 VAL A CA 1
ATOM 639 C C . VAL A 1 81 ? -8.880 7.908 -5.523 1.00 86.56 81 VAL A C 1
ATOM 641 O O . VAL A 1 81 ? -8.404 9.032 -5.693 1.00 86.56 81 VAL A O 1
ATOM 644 N N . TRP A 1 82 ? -8.381 6.836 -6.147 1.00 88.31 82 TRP A N 1
ATOM 645 C CA . TRP A 1 82 ? -7.237 6.902 -7.058 1.00 88.31 82 TRP A CA 1
ATOM 646 C C . TRP A 1 82 ? -7.727 6.954 -8.509 1.00 88.31 82 TRP A C 1
ATOM 648 O O . TRP A 1 82 ? -8.319 5.978 -8.963 1.00 88.31 82 TRP A O 1
ATOM 658 N N . PRO A 1 83 ? -7.481 8.057 -9.244 1.00 92.94 83 PRO A N 1
ATOM 659 C CA . PRO A 1 83 ? -7.762 8.117 -10.673 1.00 92.94 83 PRO A CA 1
ATOM 660 C C . PRO A 1 83 ? -6.824 7.184 -11.447 1.00 92.94 83 PRO A C 1
ATOM 662 O O . PRO A 1 83 ? -5.717 6.887 -10.987 1.00 92.94 83 PRO A O 1
ATOM 665 N N . GLU A 1 84 ? -7.238 6.790 -12.651 1.00 93.38 84 GLU A N 1
ATOM 666 C CA . GLU A 1 84 ? -6.528 5.843 -13.524 1.00 93.38 84 GLU A CA 1
ATOM 667 C C . GLU A 1 84 ? -5.039 6.186 -13.694 1.00 93.38 84 GLU A C 1
ATOM 669 O O . GLU A 1 84 ? -4.176 5.332 -13.517 1.00 93.38 84 GLU A O 1
ATOM 674 N N . SER A 1 85 ? -4.700 7.464 -13.893 1.00 94.12 85 SER A N 1
ATOM 675 C CA . SER A 1 85 ? -3.303 7.895 -14.044 1.00 94.12 85 SER A CA 1
ATOM 676 C C . SER A 1 85 ? -2.425 7.552 -12.832 1.00 94.12 85 SER A C 1
ATOM 678 O O . SER A 1 85 ? -1.254 7.209 -12.993 1.00 94.12 85 SER A O 1
ATOM 680 N N . LYS A 1 86 ? -2.972 7.613 -11.607 1.00 91.81 86 LYS A N 1
ATOM 681 C CA . LYS A 1 86 ? -2.238 7.217 -10.390 1.00 91.81 86 LYS A CA 1
ATOM 682 C C . LYS A 1 86 ? -2.122 5.700 -10.268 1.00 91.81 86 LYS A C 1
ATOM 684 O O . LYS A 1 86 ? -1.115 5.219 -9.756 1.00 91.81 86 LYS A O 1
ATOM 689 N N . GLN A 1 87 ? -3.117 4.958 -10.749 1.00 92.38 87 GLN A N 1
ATOM 690 C CA . GLN A 1 87 ? -3.068 3.496 -10.786 1.00 92.38 87 GLN A CA 1
ATOM 691 C C . GLN A 1 87 ? -1.972 3.016 -11.747 1.00 92.38 87 GLN A C 1
ATOM 693 O O . GLN A 1 87 ? -1.136 2.201 -11.360 1.00 92.38 87 GLN A O 1
ATOM 698 N N . SER A 1 88 ? -1.885 3.589 -12.953 1.00 95.00 88 SER A N 1
ATOM 699 C CA . SER A 1 88 ? -0.803 3.282 -13.899 1.00 95.00 88 SER A CA 1
ATOM 700 C C . SER A 1 88 ? 0.577 3.671 -13.350 1.00 95.00 88 SER A C 1
ATOM 702 O O . SER A 1 88 ? 1.532 2.910 -13.495 1.00 95.00 88 SER A O 1
ATOM 704 N N . GLY A 1 89 ? 0.687 4.813 -12.660 1.00 94.62 89 GLY A N 1
ATOM 705 C CA . GLY A 1 89 ? 1.939 5.242 -12.023 1.00 94.62 89 GLY A CA 1
ATOM 706 C C . GLY A 1 89 ? 2.427 4.303 -10.909 1.00 94.62 89 GLY A C 1
ATOM 707 O O . GLY A 1 89 ? 3.635 4.140 -10.716 1.00 94.62 89 GLY A O 1
ATOM 708 N N . LEU A 1 90 ? 1.508 3.634 -10.206 1.00 92.56 90 LEU A N 1
ATOM 709 C CA . LEU A 1 90 ? 1.862 2.606 -9.225 1.00 92.56 90 LEU A CA 1
ATOM 710 C C . LEU A 1 90 ? 2.478 1.377 -9.904 1.00 92.56 90 LEU A C 1
ATOM 712 O O . LEU A 1 90 ? 3.489 0.861 -9.432 1.00 92.56 90 LEU A O 1
ATOM 716 N N . ILE A 1 91 ? 1.903 0.939 -11.027 1.00 93.25 91 ILE A N 1
ATOM 717 C CA . ILE A 1 91 ? 2.434 -0.187 -11.808 1.00 93.25 91 ILE A CA 1
ATOM 718 C C . ILE A 1 91 ? 3.845 0.140 -12.310 1.00 93.25 91 ILE A C 1
ATOM 720 O O . ILE A 1 91 ? 4.755 -0.671 -12.144 1.00 93.25 91 ILE A O 1
ATOM 724 N N . ASP A 1 92 ? 4.055 1.345 -12.847 1.00 95.50 92 ASP A N 1
ATOM 725 C CA . ASP A 1 92 ? 5.380 1.792 -13.298 1.00 95.50 92 ASP A CA 1
ATOM 726 C C . ASP A 1 92 ? 6.398 1.813 -12.142 1.00 95.50 92 ASP A C 1
ATOM 728 O O . ASP A 1 92 ? 7.550 1.413 -12.307 1.00 95.50 92 ASP A O 1
ATOM 732 N N . SER A 1 93 ? 5.955 2.182 -10.935 1.00 94.69 93 SER A N 1
ATOM 733 C CA . SER A 1 93 ? 6.804 2.152 -9.739 1.00 94.69 93 SER A CA 1
ATOM 734 C C . SER A 1 93 ? 7.267 0.746 -9.359 1.00 94.69 93 SER A C 1
ATOM 736 O O . SER A 1 93 ? 8.435 0.562 -9.011 1.00 94.69 93 SER A O 1
ATOM 738 N N . ILE A 1 94 ? 6.383 -0.248 -9.479 1.00 92.25 94 ILE A N 1
ATOM 739 C CA . ILE A 1 94 ? 6.717 -1.658 -9.241 1.00 92.25 94 ILE A CA 1
ATOM 740 C C . ILE A 1 94 ? 7.735 -2.142 -10.281 1.00 92.25 94 ILE A C 1
ATOM 742 O O . ILE A 1 94 ? 8.754 -2.725 -9.917 1.00 92.25 94 ILE A O 1
ATOM 746 N N . LEU A 1 95 ? 7.496 -1.865 -11.568 1.00 93.75 95 LEU A N 1
ATOM 747 C CA . LEU A 1 95 ? 8.366 -2.317 -12.664 1.00 93.75 95 LEU A CA 1
ATOM 748 C C . LEU A 1 95 ? 9.768 -1.693 -12.610 1.00 93.75 95 LEU A C 1
ATOM 750 O O . LEU A 1 95 ? 10.743 -2.322 -13.021 1.00 93.75 95 LEU A O 1
ATOM 754 N N . ARG A 1 96 ? 9.884 -0.473 -12.079 1.00 95.19 96 ARG A N 1
ATOM 755 C CA . ARG A 1 96 ? 11.160 0.239 -11.909 1.00 95.19 96 ARG A CA 1
ATOM 756 C C . ARG A 1 96 ? 11.869 -0.055 -10.590 1.00 95.19 96 ARG A C 1
ATOM 758 O O . ARG A 1 96 ? 12.933 0.511 -10.352 1.00 95.19 96 ARG A O 1
ATOM 765 N N . ASN A 1 97 ? 11.324 -0.941 -9.755 1.00 92.62 97 ASN A N 1
ATOM 766 C CA . ASN A 1 97 ? 11.852 -1.258 -8.424 1.00 92.62 97 ASN A CA 1
ATOM 767 C C . ASN A 1 97 ? 11.983 -0.021 -7.51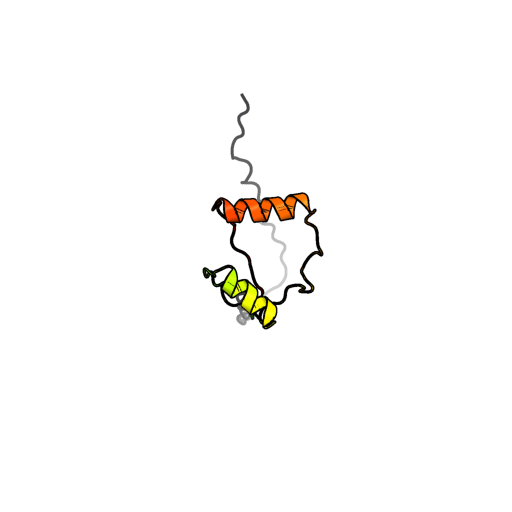7 1.00 92.62 97 ASN A C 1
ATOM 769 O O . ASN A 1 97 ? 12.923 0.082 -6.724 1.00 92.62 97 ASN A O 1
ATOM 773 N N . TYR A 1 98 ? 11.055 0.935 -7.630 1.00 94.75 98 TYR A N 1
ATOM 774 C CA . TYR A 1 98 ? 10.988 2.025 -6.663 1.00 94.75 98 TYR A CA 1
ATOM 775 C C . TYR A 1 98 ? 10.520 1.508 -5.302 1.00 94.75 98 TYR A C 1
ATOM 777 O O . TYR A 1 98 ? 9.809 0.509 -5.195 1.00 94.75 98 TYR A O 1
ATOM 785 N N . TYR A 1 99 ? 10.930 2.207 -4.245 1.00 92.38 99 TYR A N 1
ATOM 786 C CA . TYR A 1 99 ? 10.473 1.902 -2.897 1.00 92.38 99 TYR A CA 1
ATOM 787 C C . TYR A 1 99 ? 8.961 2.122 -2.787 1.00 92.38 99 TYR A C 1
ATOM 789 O O . TYR A 1 99 ? 8.457 3.200 -3.107 1.00 92.38 99 TYR A O 1
ATOM 797 N N . ILE A 1 100 ? 8.253 1.106 -2.293 1.00 90.50 100 ILE A N 1
ATOM 798 C CA . ILE A 1 100 ? 6.815 1.154 -2.036 1.00 90.50 100 ILE A CA 1
ATOM 799 C C . ILE A 1 100 ? 6.619 1.146 -0.518 1.00 90.50 100 ILE A C 1
ATOM 801 O O . ILE A 1 100 ? 7.178 0.279 0.161 1.00 90.50 100 ILE A O 1
ATOM 805 N N . PRO A 1 101 ? 5.854 2.101 0.037 1.00 90.88 101 PRO A N 1
ATOM 806 C CA . PRO A 1 101 ? 5.581 2.124 1.464 1.00 90.88 101 PRO A CA 1
ATOM 807 C C . PRO A 1 101 ? 4.818 0.861 1.901 1.00 90.88 101 PRO A C 1
ATOM 809 O O . PRO A 1 101 ? 4.047 0.298 1.119 1.00 90.88 101 PRO A O 1
ATOM 812 N N . PRO A 1 102 ? 5.003 0.408 3.152 1.00 91.25 102 PRO A N 1
ATOM 813 C CA . PRO A 1 102 ? 4.305 -0.762 3.662 1.00 91.25 102 PRO A CA 1
ATOM 814 C C . PRO A 1 102 ? 2.794 -0.514 3.738 1.00 91.25 102 PRO A C 1
ATOM 816 O O . PRO A 1 102 ? 2.339 0.556 4.143 1.00 91.25 102 PRO A O 1
ATOM 819 N N . ILE A 1 103 ? 2.025 -1.540 3.382 1.00 88.44 103 ILE A N 1
ATOM 820 C CA . ILE A 1 103 ? 0.563 -1.565 3.478 1.00 88.44 103 ILE A CA 1
ATOM 821 C C . ILE A 1 103 ? 0.121 -2.204 4.796 1.00 88.44 103 ILE A C 1
ATOM 823 O O . ILE A 1 103 ? 0.765 -3.122 5.306 1.00 88.44 103 ILE A O 1
ATOM 827 N N . ILE A 1 104 ? -0.977 -1.699 5.356 1.00 88.62 104 ILE A N 1
ATOM 828 C CA . ILE A 1 104 ? -1.530 -2.156 6.633 1.00 88.62 104 ILE A CA 1
ATOM 829 C C . ILE A 1 104 ? -2.760 -3.008 6.346 1.00 88.62 104 ILE A C 1
ATOM 831 O O . ILE A 1 104 ? -3.675 -2.566 5.656 1.00 88.62 104 ILE A O 1
ATOM 835 N N . PHE A 1 105 ? -2.791 -4.205 6.925 1.00 85.81 105 PHE A N 1
ATOM 836 C CA . PHE A 1 105 ? -3.948 -5.089 6.886 1.00 85.81 105 PHE A CA 1
ATOM 837 C C . PHE A 1 105 ? -4.564 -5.194 8.281 1.00 85.81 105 PHE A C 1
ATOM 839 O O . PHE A 1 105 ? -3.852 -5.417 9.264 1.00 85.81 105 PHE A O 1
ATOM 846 N N . GLY A 1 106 ? -5.887 -5.042 8.361 1.00 80.19 106 GLY A N 1
ATOM 847 C CA . GLY A 1 106 ? -6.653 -5.393 9.551 1.00 80.19 106 GLY A CA 1
ATOM 848 C C . GLY A 1 106 ? -6.803 -6.908 9.601 1.00 80.19 106 GLY A C 1
ATOM 849 O O . GLY A 1 106 ? -7.512 -7.477 8.779 1.00 80.19 106 GLY A O 1
ATOM 850 N N . LEU A 1 107 ? -6.096 -7.562 10.519 1.00 67.19 107 LEU A N 1
ATOM 851 C CA . LEU A 1 107 ? -6.274 -8.989 10.778 1.00 67.19 107 LEU A CA 1
ATOM 852 C C . LEU A 1 107 ? -7.372 -9.146 11.834 1.00 67.19 107 LEU A C 1
ATOM 854 O O . LEU A 1 107 ? -7.280 -8.522 12.894 1.00 67.19 107 LEU A O 1
ATOM 858 N N . CYS A 1 108 ? -8.395 -9.940 11.515 1.00 55.25 108 CYS A N 1
ATOM 859 C CA . CYS A 1 108 ? -9.458 -10.324 12.443 1.00 55.25 108 CYS A CA 1
ATOM 860 C C . CYS A 1 108 ? -8.928 -11.182 13.604 1.00 55.25 108 CYS A C 1
ATOM 862 O O . CYS A 1 108 ? -7.945 -11.938 13.407 1.00 55.25 108 CYS A O 1
#

Mean predicted aligned error: 17.43 Å

InterPro domains:
  IPR004919 GmrSD restriction endonucleases, N-terminal domain [PF03235] (67-105)

Solvent-accessible surface area (backbone atoms only — not comparable to full-atom values): 8177 Å² total; per-residue (Å²): 138,88,84,81,76,91,71,86,79,82,82,79,80,88,80,80,80,90,83,90,83,92,86,83,84,88,77,95,70,82,78,72,82,74,80,78,78,75,77,76,75,88,71,86,75,87,74,75,80,80,88,83,89,80,91,77,53,73,67,59,54,49,53,36,48,73,73,57,78,49,81,90,79,50,91,90,55,79,70,94,82,73,54,68,71,58,54,55,52,50,53,53,35,59,77,70,69,51,92,72,80,89,83,87,77,90,78,131

Radius of gyration: 32.96 Å; Cα contacts (8 Å, |Δi|>4): 13; chains: 1; bounding box: 33×61×88 Å

Sequence (108 aa):
QFSMSLSDFSELTELSSDEDIPLTQASAAKKRPTPKKTIREYQISHALRPPRTSQYTAKSLYDQTVDGSITLEPEYQRGIVWPESKQSGLIDSILRNYYIPPIIFGLC

Organism: Serpula lacrymans var. l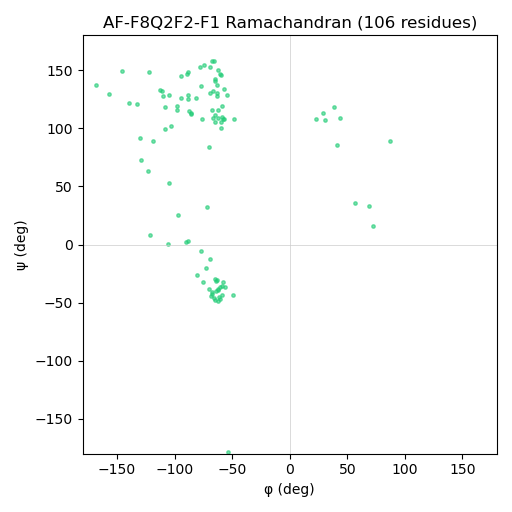acrymans (strain S7.3) (NCBI:txid936435)

Foldseek 3Di:
DDDDDPPPPPDDDDDDDDDDDDDDDDDPDDPDDDPDPPPPPDDDPPDDDDDDDDDDDPVVVVVCVVVVVFDPDDPPDDPDPDDPVVVVVVVVCVVVVHDDDDDDTDHD

Secondary structure (DSSP, 8-state):
-----S-TT--S-------------------PPP-----------SPPPPP------HHHHHHHHHTT-S-SS-TTS------HHHHHHHHHHHHTT---PPP-----

pLDDT: mean 75.87, std 17.58, range [35.88, 95.5]